Protein AF-E3NBV8-F1 (afdb_monomer_lite)

pLDDT: mean 74.45, std 20.07, range [31.77, 94.5]

Radius of gyration: 24.65 Å; chains: 1; bounding box: 90×62×49 Å

Sequence (179 aa):
MQIEDWHRSDHYDIDGCCTCTRPLRNFIEAHEHLEKINKTYTLQQTADKFYGRFADILRSRKSSIFIQNLEMNVLRSSYVLNVAQHIDVKQLRRIVIRKTPEYYDRENGKQLVMNEIVELDVFKYIQELCIKDFKITVPLETFLHIQGLTISISTITIGDVLLIKKVSECTCATILSFL

InterPro domains:
  IPR002900 Domain of unknown function DUF38/FTH, Caenorhabditis species [PF01827] (49-167)

Foldseek 3Di:
DDDDDDDDDPPPPPDDDDDPPPDCVVVVVVVVVVLVVCVVVVPVVVQVVVLVVVLVVLVPDPAAAQDQEAADADQDLVSVVSNLVRHPLQNHAEYHYEYPDDPCCVVPVDQAANQCVLVRPNLVRYQAYAYYSHEYAPDPVSNLVRNHYHHHYPDDDPVNVVVNVVSVVVVVVVVVVVD

Structure (mmCIF, N/CA/C/O backbone):
data_AF-E3NBV8-F1
#
_entry.id   AF-E3NBV8-F1
#
loop_
_atom_site.group_PDB
_atom_site.id
_atom_site.type_symbol
_atom_site.label_atom_id
_atom_site.label_alt_id
_atom_site.label_comp_id
_atom_site.label_asym_id
_atom_site.label_entity_id
_atom_site.label_seq_id
_atom_site.pdbx_PDB_ins_code
_atom_site.Cartn_x
_atom_site.Cartn_y
_atom_site.Cartn_z
_atom_site.occupancy
_atom_site.B_iso_or_equiv
_atom_site.auth_seq_id
_atom_site.auth_comp_id
_atom_site.auth_asym_id
_atom_site.auth_atom_id
_atom_site.pdbx_PDB_model_num
ATOM 1 N N . MET A 1 1 ? 56.612 34.144 2.592 1.00 32.62 1 MET A N 1
ATOM 2 C CA . MET A 1 1 ? 56.171 35.371 3.293 1.00 32.62 1 MET A CA 1
ATOM 3 C C . MET A 1 1 ? 54.797 35.750 2.743 1.00 32.62 1 MET A C 1
ATOM 5 O O . MET A 1 1 ? 54.505 35.337 1.632 1.00 32.62 1 MET A O 1
ATOM 9 N N . GLN A 1 2 ? 53.968 36.395 3.563 1.00 32.31 2 GLN A N 1
ATOM 10 C CA . GLN A 1 2 ? 52.524 36.707 3.421 1.00 32.31 2 GLN A CA 1
ATOM 11 C C . GLN A 1 2 ? 52.085 37.284 2.037 1.00 32.31 2 GLN A C 1
ATOM 13 O O . GLN A 1 2 ? 52.915 37.919 1.398 1.00 32.31 2 GLN A O 1
ATOM 18 N N . ILE A 1 3 ? 50.938 36.881 1.434 1.00 33.88 3 ILE A N 1
ATOM 19 C CA . ILE A 1 3 ? 49.525 37.390 1.570 1.00 33.88 3 ILE A CA 1
ATOM 20 C C . ILE A 1 3 ? 49.386 38.828 0.990 1.00 33.88 3 ILE A C 1
ATOM 22 O O . ILE A 1 3 ? 50.266 39.634 1.264 1.00 33.88 3 ILE A O 1
ATOM 26 N N . GLU A 1 4 ? 48.385 39.236 0.184 1.00 37.47 4 GLU A N 1
ATOM 27 C CA . GLU A 1 4 ? 47.009 38.746 -0.132 1.00 37.47 4 GLU A CA 1
ATOM 28 C C . GLU A 1 4 ? 46.775 38.312 -1.610 1.00 37.47 4 GLU A C 1
ATOM 30 O O . GLU A 1 4 ? 47.677 38.463 -2.427 1.00 37.47 4 GLU A O 1
ATOM 35 N N . ASP A 1 5 ? 45.582 37.758 -1.938 1.00 31.77 5 ASP A N 1
ATOM 36 C CA . ASP A 1 5 ? 44.662 38.298 -2.984 1.00 31.77 5 ASP A CA 1
ATOM 37 C C . ASP A 1 5 ? 43.265 37.610 -2.948 1.00 31.77 5 ASP A C 1
ATOM 39 O O . ASP A 1 5 ? 42.880 36.798 -3.795 1.00 31.77 5 ASP A O 1
ATOM 43 N N . TRP A 1 6 ? 42.477 37.920 -1.912 1.00 43.62 6 TRP A N 1
ATOM 44 C CA . TRP A 1 6 ? 41.027 37.694 -1.930 1.00 43.62 6 TRP A CA 1
ATOM 45 C C . TRP A 1 6 ? 40.365 38.940 -2.508 1.00 43.62 6 TRP A C 1
ATOM 47 O O . TRP A 1 6 ? 40.367 39.952 -1.830 1.00 43.62 6 TRP A O 1
ATOM 57 N N . HIS A 1 7 ? 39.773 38.859 -3.704 1.00 41.47 7 HIS A N 1
ATOM 58 C CA . HIS A 1 7 ? 38.545 39.571 -4.103 1.00 41.47 7 HIS A CA 1
ATOM 59 C C . HIS A 1 7 ? 38.244 39.313 -5.590 1.00 41.47 7 HIS A C 1
ATOM 61 O O . HIS A 1 7 ? 38.795 39.953 -6.484 1.00 41.47 7 HIS A O 1
ATOM 67 N N . ARG A 1 8 ? 37.271 38.442 -5.875 1.00 36.44 8 ARG A N 1
ATOM 68 C CA . ARG A 1 8 ? 36.463 38.580 -7.092 1.00 36.44 8 ARG A CA 1
ATOM 69 C C . ARG A 1 8 ? 34.998 38.554 -6.684 1.00 36.44 8 ARG A C 1
ATOM 71 O O . ARG A 1 8 ? 34.502 37.554 -6.187 1.00 36.44 8 ARG A O 1
ATOM 78 N N . SER A 1 9 ? 34.382 39.724 -6.797 1.00 34.16 9 SER A N 1
ATOM 79 C CA . SER A 1 9 ? 33.010 40.001 -6.385 1.00 34.16 9 SER A CA 1
ATOM 80 C C . SER A 1 9 ? 32.024 39.313 -7.329 1.00 34.16 9 SER A C 1
ATOM 82 O O . SER A 1 9 ? 32.040 39.596 -8.528 1.00 34.16 9 SER A O 1
ATOM 84 N N . ASP A 1 10 ? 31.149 38.463 -6.792 1.00 39.12 10 ASP A N 1
ATOM 85 C CA . ASP A 1 10 ? 29.970 37.977 -7.511 1.00 39.12 10 ASP A CA 1
ATOM 86 C C . ASP A 1 10 ? 28.928 39.106 -7.578 1.00 39.12 10 ASP A C 1
ATOM 88 O O . ASP A 1 10 ? 28.019 39.209 -6.752 1.00 39.12 10 ASP A O 1
ATOM 92 N N . HIS A 1 11 ? 29.076 40.000 -8.558 1.00 35.19 11 HIS A N 1
ATOM 93 C CA . HIS A 1 11 ? 28.017 40.943 -8.912 1.00 35.19 11 HIS A CA 1
ATOM 94 C C . HIS A 1 11 ? 26.908 40.213 -9.674 1.00 35.19 11 HIS A C 1
ATOM 96 O O . HIS A 1 11 ? 27.018 39.925 -10.866 1.00 35.19 11 HIS A O 1
ATOM 102 N N . TYR A 1 12 ? 25.822 39.928 -8.958 1.00 43.66 12 TYR A N 1
ATOM 103 C CA . TYR A 1 12 ? 24.552 39.517 -9.541 1.00 43.66 12 TYR A CA 1
ATOM 104 C C . TYR A 1 12 ? 23.889 40.731 -10.194 1.00 43.66 12 TYR A C 1
ATOM 106 O O . TYR A 1 12 ? 23.141 41.461 -9.546 1.00 43.66 12 TYR A O 1
ATOM 114 N N . ASP A 1 13 ? 24.174 40.937 -11.477 1.00 37.22 13 ASP A N 1
ATOM 115 C CA . ASP A 1 13 ? 23.504 41.950 -12.290 1.00 37.22 13 ASP A CA 1
ATOM 116 C C . ASP A 1 13 ? 22.056 41.500 -12.566 1.00 37.22 13 ASP A C 1
ATOM 118 O O . ASP A 1 13 ? 21.781 40.689 -13.457 1.00 37.22 13 ASP A O 1
ATOM 122 N N . ILE A 1 14 ? 21.124 41.977 -11.736 1.00 49.00 14 ILE A N 1
ATOM 123 C CA . ILE A 1 14 ? 19.677 41.819 -11.925 1.00 49.00 14 ILE A CA 1
ATOM 124 C C . ILE A 1 14 ? 19.136 43.113 -12.538 1.00 49.00 14 ILE A C 1
ATOM 126 O O . ILE A 1 14 ? 18.405 43.843 -11.885 1.00 49.00 14 ILE A O 1
ATOM 130 N N . ASP A 1 15 ? 19.508 43.388 -13.789 1.00 48.44 15 ASP A N 1
ATOM 131 C CA . ASP A 1 15 ? 18.710 44.201 -14.716 1.00 48.44 15 ASP A CA 1
ATOM 132 C C . ASP A 1 15 ? 19.227 44.021 -16.155 1.00 48.44 15 ASP A C 1
ATOM 134 O O . ASP A 1 15 ? 20.304 44.476 -16.531 1.00 48.44 15 ASP A O 1
ATOM 138 N N . GLY A 1 16 ? 18.466 43.300 -16.984 1.00 37.22 16 GLY A N 1
ATOM 139 C CA . GLY A 1 16 ? 18.913 42.905 -18.324 1.00 37.22 16 GLY A CA 1
ATOM 140 C C . GLY A 1 16 ? 17.821 42.214 -19.139 1.00 37.22 16 GLY A C 1
ATOM 141 O O . GLY A 1 16 ? 17.569 41.026 -18.971 1.00 37.22 16 GLY A O 1
ATOM 142 N N . CYS A 1 17 ? 17.189 42.999 -20.011 1.00 36.28 17 CYS A N 1
ATOM 143 C CA . CYS A 1 17 ? 16.040 42.721 -20.883 1.00 36.28 17 CYS A CA 1
ATOM 144 C C . CYS A 1 17 ? 15.852 41.286 -21.451 1.00 36.28 17 CYS A C 1
ATOM 146 O O . CYS A 1 17 ? 16.787 40.530 -21.710 1.00 36.28 17 CYS A O 1
ATOM 148 N N . CYS A 1 18 ? 14.585 40.958 -21.724 1.00 53.06 18 CYS A N 1
ATOM 149 C CA . CYS A 1 18 ? 14.076 39.699 -22.271 1.00 53.06 18 CYS A CA 1
ATOM 150 C C . CYS A 1 18 ? 14.738 39.213 -23.583 1.00 53.06 18 CYS A C 1
ATOM 152 O O . CYS A 1 18 ? 15.308 39.985 -24.346 1.00 53.06 18 CYS A O 1
ATOM 154 N N . THR A 1 19 ? 14.496 37.932 -23.911 1.00 47.28 19 THR A N 1
ATOM 155 C CA . THR A 1 19 ? 14.832 37.215 -25.172 1.00 47.28 19 THR A CA 1
ATOM 156 C C . THR A 1 19 ? 16.205 36.537 -25.298 1.00 47.28 19 THR A C 1
ATOM 158 O O . THR A 1 19 ? 16.637 36.197 -26.395 1.00 47.28 19 THR A O 1
ATOM 161 N N . CYS A 1 20 ? 16.831 36.150 -24.183 1.00 41.31 20 CYS A N 1
ATOM 162 C CA . CYS A 1 20 ? 17.786 35.036 -24.214 1.00 41.31 20 CYS A CA 1
ATOM 163 C C . CYS A 1 20 ? 17.066 33.688 -24.044 1.00 41.31 20 CYS A C 1
ATOM 165 O O . CYS A 1 20 ? 16.789 33.271 -22.918 1.00 41.31 20 CYS A O 1
ATOM 167 N N . THR A 1 21 ? 16.859 32.944 -25.137 1.00 50.28 21 THR A N 1
ATOM 168 C CA . THR A 1 21 ? 16.726 31.477 -25.072 1.00 50.28 21 THR A CA 1
ATOM 169 C C . THR A 1 21 ? 18.070 30.880 -24.655 1.00 50.28 21 THR A C 1
ATOM 171 O O . THR A 1 21 ? 18.814 30.341 -25.476 1.00 50.28 21 THR A O 1
ATOM 174 N N . ARG A 1 22 ? 18.406 30.995 -23.362 1.00 48.41 22 ARG A N 1
ATOM 175 C CA . ARG A 1 22 ? 19.471 30.185 -22.766 1.00 48.41 22 ARG A CA 1
ATOM 176 C C . ARG A 1 22 ? 19.105 28.716 -23.021 1.00 48.41 22 ARG A C 1
ATOM 178 O O . ARG A 1 22 ? 17.957 28.348 -22.756 1.00 48.41 22 ARG A O 1
ATOM 185 N N . PRO A 1 23 ? 20.019 27.879 -23.545 1.00 44.44 23 PRO A N 1
ATOM 186 C CA . PRO A 1 23 ? 19.740 26.458 -23.701 1.00 44.44 23 PRO A CA 1
ATOM 187 C C . PRO A 1 23 ? 19.333 25.852 -22.354 1.00 44.44 23 PRO A C 1
ATOM 189 O O . PRO A 1 23 ? 19.752 26.339 -21.304 1.00 44.44 23 PRO A O 1
ATOM 192 N N . LEU A 1 24 ? 18.603 24.736 -22.377 1.00 49.94 24 LEU A N 1
ATOM 193 C CA . LEU A 1 24 ? 18.153 23.975 -21.195 1.00 49.94 24 LEU A CA 1
ATOM 194 C C . LEU A 1 24 ? 19.299 23.380 -20.330 1.00 49.94 24 LEU A C 1
ATOM 196 O O . LEU A 1 24 ? 19.066 22.515 -19.490 1.00 49.94 24 LEU A O 1
ATOM 200 N N . ARG A 1 25 ? 20.537 23.859 -20.503 1.00 44.09 25 ARG A N 1
ATOM 201 C CA . ARG A 1 25 ? 21.765 23.427 -19.825 1.00 44.09 25 ARG A CA 1
ATOM 202 C C . ARG A 1 25 ? 21.683 23.577 -18.308 1.00 44.09 25 ARG A C 1
ATOM 204 O O . ARG A 1 25 ? 21.994 22.635 -17.594 1.00 44.09 25 ARG A O 1
ATOM 211 N N . ASN A 1 26 ? 21.163 24.705 -17.824 1.00 48.66 26 ASN A N 1
ATOM 212 C CA . ASN A 1 26 ? 21.072 24.990 -16.389 1.00 48.66 26 ASN A CA 1
ATOM 213 C C . ASN A 1 26 ? 20.153 24.002 -15.640 1.00 48.66 26 ASN A C 1
ATOM 215 O O . ASN A 1 26 ? 20.365 23.754 -14.457 1.00 48.66 26 ASN A O 1
ATOM 219 N N . PHE A 1 27 ? 19.147 23.421 -16.309 1.00 52.28 27 PHE A N 1
ATOM 220 C CA . PHE A 1 27 ? 18.311 22.367 -15.718 1.00 52.28 27 PHE A CA 1
ATOM 221 C C . PHE A 1 27 ? 19.045 21.026 -15.637 1.00 52.28 27 PHE A C 1
ATOM 223 O O . PHE A 1 27 ? 18.871 20.308 -14.657 1.00 52.28 27 PHE A O 1
ATOM 230 N N . ILE A 1 28 ? 19.873 20.706 -16.637 1.00 55.81 28 ILE A N 1
ATOM 231 C CA . ILE A 1 28 ? 20.706 19.496 -16.651 1.00 55.81 28 ILE A CA 1
ATOM 232 C C . ILE A 1 28 ? 21.750 19.588 -15.529 1.00 55.81 28 ILE A C 1
ATOM 234 O O . ILE A 1 28 ? 21.814 18.703 -14.684 1.00 55.81 28 ILE A O 1
ATOM 238 N N . GLU A 1 29 ? 22.464 20.711 -15.434 1.00 59.78 29 GLU A N 1
ATOM 239 C CA . GLU A 1 29 ? 23.464 20.962 -14.386 1.00 59.78 29 GLU A CA 1
ATOM 240 C C . GLU A 1 29 ? 22.846 20.947 -12.972 1.00 59.78 29 GLU A C 1
ATOM 242 O O . GLU A 1 29 ? 23.417 20.363 -12.050 1.00 59.78 29 GLU A O 1
ATOM 247 N N . ALA A 1 30 ? 21.648 21.518 -12.783 1.00 65.19 30 ALA A N 1
ATOM 248 C CA . ALA A 1 30 ? 20.933 21.447 -11.506 1.00 65.19 30 ALA A CA 1
ATOM 249 C C . ALA A 1 30 ? 20.451 20.022 -11.167 1.00 65.19 30 ALA A C 1
ATOM 251 O O . ALA A 1 30 ? 20.486 19.627 -9.999 1.00 65.19 30 ALA A O 1
ATOM 252 N N . HIS A 1 31 ? 20.026 19.243 -12.168 1.00 62.78 31 HIS A N 1
ATOM 253 C CA . HIS A 1 31 ? 19.642 17.842 -11.991 1.00 62.78 31 HIS A CA 1
ATOM 254 C C . HIS A 1 31 ? 20.845 16.996 -11.563 1.00 62.78 31 HIS A C 1
ATOM 256 O O . HIS A 1 31 ? 20.784 16.370 -10.509 1.00 62.78 31 HIS A O 1
ATOM 262 N N . GLU A 1 32 ? 21.957 17.068 -12.300 1.00 67.62 32 GLU A N 1
ATOM 263 C CA . GLU A 1 32 ? 23.215 16.372 -11.995 1.00 67.62 32 GLU A CA 1
ATOM 264 C C . GLU A 1 32 ? 23.792 16.781 -10.626 1.00 67.62 32 GLU A C 1
ATOM 266 O O . GLU A 1 32 ? 24.359 15.961 -9.899 1.00 67.62 32 GLU A O 1
ATOM 271 N N . HIS A 1 33 ? 23.627 18.046 -10.219 1.00 65.81 33 HIS A N 1
ATOM 272 C CA . HIS A 1 33 ? 24.075 18.506 -8.905 1.00 65.81 33 HIS A CA 1
ATOM 273 C C . HIS A 1 33 ? 23.215 17.937 -7.765 1.00 65.81 33 HIS A C 1
ATOM 275 O O . HIS A 1 33 ? 23.758 17.428 -6.783 1.00 65.81 33 HIS A O 1
ATOM 281 N N . LEU A 1 34 ? 21.883 17.954 -7.899 1.00 64.81 34 LEU A N 1
ATOM 282 C CA . LEU A 1 34 ? 20.968 17.324 -6.937 1.00 64.81 34 LEU A CA 1
ATOM 283 C C . LEU A 1 34 ? 21.123 15.794 -6.90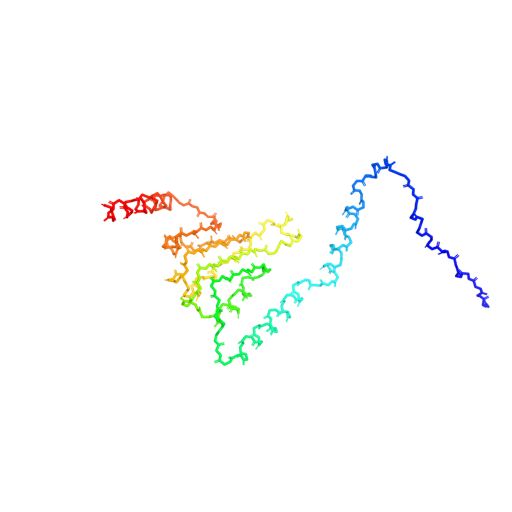6 1.00 64.81 34 LEU A C 1
ATOM 285 O O . LEU A 1 34 ? 21.042 15.187 -5.841 1.00 64.81 34 LEU A O 1
ATOM 289 N N . GLU A 1 35 ? 21.411 15.171 -8.047 1.00 63.97 35 GLU A N 1
ATOM 290 C CA . GLU A 1 35 ? 21.756 13.754 -8.182 1.00 63.97 35 GLU A CA 1
ATOM 291 C C . GLU A 1 35 ? 23.046 13.424 -7.413 1.00 63.97 35 GLU A C 1
ATOM 293 O O . GLU A 1 35 ? 23.072 12.499 -6.597 1.00 63.97 35 GLU A O 1
ATOM 298 N N . LYS A 1 36 ? 24.098 14.238 -7.573 1.00 64.06 36 LYS A N 1
ATOM 299 C CA . LYS A 1 36 ? 25.350 14.107 -6.816 1.00 64.06 36 LYS A CA 1
ATOM 300 C C . LYS A 1 36 ? 25.154 14.362 -5.317 1.00 64.06 36 LYS A C 1
ATOM 302 O O . LYS A 1 36 ? 25.785 13.683 -4.505 1.00 64.06 36 LYS A O 1
ATOM 307 N N . ILE A 1 37 ? 24.260 15.273 -4.929 1.00 63.19 37 ILE A N 1
ATOM 308 C CA . ILE A 1 37 ? 23.867 15.487 -3.527 1.00 63.19 37 ILE A CA 1
ATOM 309 C C . ILE A 1 37 ? 23.123 14.262 -2.979 1.00 63.19 37 ILE A C 1
ATOM 311 O O . ILE A 1 37 ? 23.520 13.775 -1.928 1.00 63.19 37 ILE A O 1
ATOM 315 N N . ASN A 1 38 ? 22.151 13.685 -3.694 1.00 63.66 38 ASN A N 1
ATOM 316 C CA . ASN A 1 38 ? 21.467 12.438 -3.302 1.00 63.66 38 ASN A CA 1
ATOM 317 C C . ASN A 1 38 ? 22.401 11.209 -3.274 1.00 63.66 38 ASN A C 1
ATOM 319 O O . ASN A 1 38 ? 22.138 10.237 -2.566 1.00 63.66 38 ASN A O 1
ATOM 323 N N . LYS A 1 39 ? 23.504 11.245 -4.028 1.00 59.44 39 LYS A N 1
ATOM 324 C CA . LYS A 1 39 ? 24.584 10.249 -3.974 1.00 59.44 39 LYS A CA 1
ATOM 325 C C . LYS A 1 39 ? 25.519 10.452 -2.774 1.00 59.44 39 LYS A C 1
ATOM 327 O O . LYS A 1 39 ? 26.086 9.485 -2.276 1.00 59.44 39 LYS A O 1
ATOM 332 N N . THR A 1 40 ? 25.675 11.694 -2.310 1.00 52.38 40 THR A N 1
ATOM 333 C CA . THR A 1 40 ? 26.536 12.074 -1.171 1.00 52.38 40 THR A CA 1
ATOM 334 C C . THR A 1 40 ? 25.794 11.955 0.167 1.00 52.38 40 THR A C 1
ATOM 336 O O . THR A 1 40 ? 26.358 11.487 1.152 1.00 52.38 40 THR A O 1
ATOM 339 N N . TYR A 1 41 ? 24.511 12.315 0.187 1.00 56.28 41 TYR A N 1
ATOM 340 C CA . TYR A 1 41 ? 23.560 12.075 1.265 1.00 56.28 41 TYR A CA 1
ATOM 341 C C . TYR A 1 41 ? 22.655 10.919 0.861 1.00 56.28 41 TYR A C 1
ATOM 343 O O . TYR A 1 41 ? 21.657 11.100 0.171 1.00 56.28 41 TYR A O 1
ATOM 351 N N . THR A 1 42 ? 23.014 9.729 1.325 1.00 71.75 42 THR A N 1
ATOM 352 C CA . THR A 1 42 ? 22.283 8.465 1.193 1.00 71.75 42 THR A CA 1
ATOM 353 C C . THR A 1 42 ? 20.783 8.623 1.489 1.00 71.75 42 THR A C 1
ATOM 355 O O . THR A 1 42 ? 20.328 8.478 2.629 1.00 71.75 42 THR A O 1
ATOM 358 N N . LEU A 1 43 ? 19.986 8.871 0.440 1.00 77.25 43 LEU A N 1
ATOM 359 C CA . LEU A 1 43 ? 18.530 9.060 0.528 1.00 77.25 43 LEU A CA 1
ATOM 360 C C . LEU A 1 43 ? 17.860 7.906 1.287 1.00 77.25 43 LEU A C 1
ATOM 362 O O . LEU A 1 43 ? 16.986 8.132 2.123 1.00 77.25 43 LEU A O 1
ATOM 366 N N . GLN A 1 44 ? 18.341 6.679 1.065 1.00 80.19 44 GLN A N 1
ATOM 367 C CA . GLN A 1 44 ? 17.884 5.498 1.786 1.00 80.19 44 GLN A CA 1
ATOM 368 C C . GLN A 1 44 ? 18.145 5.582 3.297 1.00 80.19 44 GLN A C 1
ATOM 370 O O . GLN A 1 44 ? 17.208 5.378 4.051 1.00 80.19 44 GLN A O 1
ATOM 375 N N . GLN A 1 45 ? 19.344 5.961 3.760 1.00 84.19 45 GLN A N 1
ATOM 376 C CA . GLN A 1 45 ? 19.626 6.093 5.202 1.00 84.19 45 GLN A CA 1
ATOM 377 C C . GLN A 1 45 ? 18.792 7.211 5.847 1.00 84.19 45 GLN A C 1
ATOM 379 O O . GLN A 1 45 ? 18.382 7.104 7.004 1.00 84.19 45 GLN A O 1
ATOM 384 N N . THR A 1 46 ? 18.509 8.277 5.093 1.00 86.56 46 THR A N 1
ATOM 385 C CA . THR A 1 46 ? 17.604 9.349 5.533 1.00 86.56 46 THR A CA 1
ATOM 386 C C . THR A 1 46 ? 16.171 8.830 5.671 1.00 86.56 46 THR A C 1
ATOM 388 O O . THR A 1 46 ? 15.527 9.098 6.684 1.00 86.56 46 THR A O 1
ATOM 391 N N . ALA A 1 47 ? 15.696 8.028 4.713 1.00 87.12 47 ALA A N 1
ATOM 392 C CA . ALA A 1 47 ? 14.394 7.369 4.772 1.00 87.12 47 ALA A CA 1
ATOM 393 C C . ALA A 1 47 ? 14.315 6.314 5.891 1.00 87.12 47 ALA A C 1
ATOM 395 O O . ALA A 1 47 ? 13.355 6.338 6.652 1.00 87.12 47 ALA A O 1
ATOM 396 N N . ASP A 1 48 ? 15.327 5.457 6.053 1.00 89.44 48 ASP A N 1
ATOM 397 C CA . ASP A 1 48 ? 15.439 4.466 7.133 1.00 89.44 48 ASP A CA 1
ATOM 398 C C . ASP A 1 48 ? 15.330 5.164 8.505 1.00 89.44 48 ASP A C 1
ATOM 400 O O . ASP A 1 48 ? 14.530 4.778 9.360 1.00 89.44 48 ASP A O 1
ATOM 404 N N . LYS A 1 49 ? 16.071 6.265 8.697 1.00 91.81 49 LYS A N 1
ATOM 405 C CA . LYS A 1 49 ? 16.039 7.078 9.924 1.00 91.81 49 LYS A CA 1
ATOM 406 C C . LYS A 1 49 ? 14.705 7.803 10.125 1.00 91.81 49 LYS A C 1
ATOM 408 O O . LYS A 1 49 ? 14.260 7.928 11.267 1.00 91.81 49 LYS A O 1
ATOM 413 N N . PHE A 1 50 ? 14.080 8.291 9.053 1.00 92.25 50 PHE A N 1
ATOM 414 C CA . PHE A 1 50 ? 12.759 8.919 9.104 1.00 92.25 50 PHE A CA 1
ATOM 415 C C . PHE A 1 50 ? 11.683 7.902 9.493 1.00 92.25 50 PHE A C 1
ATOM 417 O O . PHE A 1 50 ? 11.009 8.100 10.498 1.00 92.25 50 PHE A O 1
ATOM 424 N N . TYR A 1 51 ? 11.558 6.799 8.752 1.00 91.50 51 TYR A N 1
ATOM 425 C CA . TYR A 1 51 ? 10.530 5.785 8.981 1.00 91.50 51 TYR A CA 1
ATOM 426 C C . TYR A 1 51 ? 10.732 5.029 10.298 1.00 91.50 51 TYR A C 1
ATOM 428 O O . TYR A 1 51 ? 9.740 4.720 10.953 1.00 91.50 51 TYR A O 1
ATOM 436 N N . GLY A 1 52 ? 11.975 4.819 10.749 1.00 91.69 52 GLY A N 1
ATOM 437 C CA . GLY A 1 52 ? 12.262 4.309 12.093 1.00 91.69 52 GLY A CA 1
ATOM 438 C C . GLY A 1 52 ? 11.728 5.238 13.189 1.00 91.69 52 GLY A C 1
ATOM 439 O O . GLY A 1 52 ? 10.878 4.837 13.982 1.00 91.69 52 GLY A O 1
ATOM 440 N N . ARG A 1 53 ? 12.130 6.518 13.173 1.00 94.50 53 ARG A N 1
ATOM 441 C CA . ARG A 1 53 ? 11.640 7.522 14.139 1.00 94.50 53 ARG A CA 1
ATOM 442 C C . ARG A 1 53 ? 10.132 7.735 14.059 1.00 94.50 53 ARG A C 1
ATOM 444 O O . ARG A 1 53 ? 9.491 7.943 15.084 1.00 94.50 53 ARG A O 1
ATOM 451 N N . PHE A 1 54 ? 9.563 7.701 12.858 1.00 92.62 54 PHE A N 1
ATOM 452 C CA . PHE A 1 54 ? 8.127 7.827 12.661 1.00 92.62 54 PHE A CA 1
ATOM 453 C C . PHE A 1 54 ? 7.398 6.631 13.280 1.00 92.62 54 PHE A C 1
ATOM 455 O O . PHE A 1 54 ? 6.495 6.844 14.081 1.00 92.62 54 PHE A O 1
ATOM 462 N N . ALA A 1 55 ? 7.844 5.396 13.026 1.00 89.94 55 ALA A N 1
ATOM 463 C CA . ALA A 1 55 ? 7.296 4.203 13.669 1.00 89.94 55 ALA A CA 1
ATOM 464 C C . ALA A 1 55 ? 7.423 4.251 15.203 1.00 89.94 55 ALA A C 1
ATOM 466 O O . ALA A 1 55 ? 6.479 3.879 15.893 1.00 89.94 55 ALA A O 1
ATOM 467 N N . ASP A 1 56 ? 8.526 4.767 15.755 1.00 92.38 56 ASP A N 1
ATOM 468 C CA . ASP A 1 56 ? 8.672 4.966 17.205 1.00 92.38 56 ASP A CA 1
ATOM 469 C C . ASP A 1 56 ? 7.661 5.987 17.759 1.00 92.38 56 ASP A C 1
ATOM 471 O O . ASP A 1 56 ? 7.021 5.732 18.782 1.00 92.38 56 ASP A O 1
ATOM 475 N N . ILE A 1 57 ? 7.448 7.109 17.057 1.00 93.44 57 ILE A N 1
ATOM 476 C CA . ILE A 1 57 ? 6.400 8.087 17.391 1.00 93.44 57 ILE A CA 1
ATOM 477 C C . ILE A 1 57 ? 5.023 7.417 17.353 1.00 93.44 57 ILE A C 1
ATOM 479 O O . ILE A 1 57 ? 4.246 7.586 18.292 1.00 93.44 57 ILE A O 1
ATOM 483 N N . LEU A 1 58 ? 4.718 6.630 16.316 1.00 91.69 58 LEU A N 1
ATOM 484 C CA . LEU A 1 58 ? 3.433 5.941 16.197 1.00 91.69 58 LEU A CA 1
ATOM 485 C C . LEU A 1 58 ? 3.228 4.909 17.316 1.00 91.69 58 LEU A C 1
ATOM 487 O O . LEU A 1 58 ? 2.168 4.902 17.938 1.00 91.69 58 LEU A O 1
ATOM 491 N N . ARG A 1 59 ? 4.258 4.117 17.637 1.00 90.44 59 ARG A N 1
ATOM 492 C CA . ARG A 1 59 ? 4.257 3.128 18.728 1.00 90.44 59 ARG A CA 1
ATOM 493 C C . ARG A 1 59 ? 4.113 3.765 20.113 1.00 90.44 59 ARG A C 1
ATOM 495 O O . ARG A 1 59 ? 3.559 3.141 21.009 1.00 90.44 59 ARG A O 1
ATOM 502 N N . SER A 1 60 ? 4.585 5.001 20.297 1.00 92.75 60 SER A N 1
ATOM 503 C CA . SER A 1 60 ? 4.445 5.737 21.565 1.00 92.75 60 SER A CA 1
ATOM 504 C C . SER A 1 60 ? 3.010 6.199 21.867 1.00 92.75 60 SER A C 1
ATOM 506 O O . SER A 1 60 ? 2.706 6.598 22.994 1.00 92.75 60 SER A O 1
ATOM 508 N N . ARG A 1 61 ? 2.107 6.160 20.877 1.00 90.25 61 ARG A N 1
ATOM 509 C CA . ARG A 1 61 ? 0.712 6.581 21.044 1.00 90.25 61 ARG A CA 1
ATOM 510 C C . ARG A 1 61 ? -0.070 5.536 21.838 1.00 90.25 61 ARG A C 1
ATOM 512 O O . ARG A 1 61 ? 0.006 4.345 21.569 1.00 90.25 61 ARG A O 1
ATOM 519 N N . LYS A 1 62 ? -0.925 6.001 22.755 1.00 90.69 62 LYS A N 1
ATOM 520 C CA . LYS A 1 62 ? -1.864 5.142 23.508 1.00 90.69 62 LYS A CA 1
ATOM 521 C C . LYS A 1 62 ? -2.951 4.495 22.636 1.00 90.69 62 LYS A C 1
ATOM 523 O O . LYS A 1 62 ? -3.641 3.598 23.103 1.00 90.69 62 LYS A O 1
ATOM 528 N N . SER A 1 63 ? -3.142 4.982 21.412 1.00 89.25 63 SER A N 1
ATOM 529 C CA . SER A 1 63 ? -4.147 4.508 20.464 1.00 89.25 63 SER A CA 1
ATOM 530 C C . SER A 1 63 ? -3.654 4.645 19.024 1.00 89.25 63 SER A C 1
ATOM 532 O O . SER A 1 63 ? -2.891 5.566 18.700 1.00 89.25 63 SER A O 1
ATOM 534 N N . SER A 1 64 ? -4.125 3.738 18.165 1.00 88.31 64 SER A N 1
ATOM 535 C CA . SER A 1 64 ? -3.879 3.755 16.722 1.00 88.31 64 SER A CA 1
ATOM 536 C C . SER A 1 64 ? -4.348 5.062 16.080 1.00 88.31 64 SER A C 1
ATOM 538 O O . SER A 1 64 ? -5.260 5.732 16.575 1.00 88.31 64 SER A O 1
ATOM 540 N N . ILE A 1 65 ? -3.738 5.442 14.956 1.00 90.31 65 ILE A N 1
ATOM 541 C CA . ILE A 1 65 ? -4.163 6.639 14.228 1.00 90.31 65 ILE A CA 1
ATOM 542 C C . ILE A 1 65 ? -5.483 6.369 13.503 1.00 90.31 65 ILE A C 1
ATOM 544 O O . ILE A 1 65 ? -5.567 5.469 12.670 1.00 90.31 65 ILE A O 1
ATOM 548 N N . PHE A 1 66 ? -6.483 7.206 13.759 1.00 90.94 66 PHE A N 1
ATOM 549 C CA . PHE A 1 66 ? -7.692 7.278 12.949 1.00 90.94 66 PHE A CA 1
ATOM 550 C C . PHE A 1 66 ? -7.393 8.058 11.656 1.00 90.94 66 PHE A C 1
ATOM 552 O O . PHE A 1 66 ? -7.240 9.279 11.697 1.00 90.94 66 PHE A O 1
ATOM 559 N N . ILE A 1 67 ? -7.295 7.364 10.519 1.00 91.19 67 ILE A N 1
ATOM 560 C CA . ILE A 1 67 ? -7.221 7.966 9.176 1.00 91.19 67 ILE A CA 1
ATOM 561 C C . ILE A 1 67 ? -8.064 7.161 8.184 1.00 91.19 67 ILE A C 1
ATOM 563 O O . ILE A 1 67 ? -8.195 5.948 8.314 1.00 91.19 67 ILE A O 1
ATOM 567 N N . GLN A 1 68 ? -8.602 7.841 7.169 1.00 93.75 68 GLN A N 1
ATOM 568 C CA . GLN A 1 68 ? -9.367 7.207 6.086 1.00 93.75 68 GLN A CA 1
ATOM 569 C C . GLN A 1 68 ? -8.544 6.997 4.809 1.00 93.75 68 GLN A C 1
ATOM 571 O O . GLN A 1 68 ? -8.846 6.100 4.026 1.00 93.75 68 GLN A O 1
ATOM 576 N N . ASN A 1 69 ? -7.494 7.792 4.598 1.00 93.94 69 ASN A N 1
ATOM 577 C CA . ASN A 1 69 ? -6.640 7.722 3.416 1.00 93.94 69 ASN A CA 1
ATOM 578 C C . ASN A 1 69 ? -5.180 7.615 3.867 1.00 93.94 69 ASN A C 1
ATOM 580 O O . ASN A 1 69 ? -4.696 8.500 4.573 1.00 93.94 69 ASN A O 1
ATOM 584 N N . LEU A 1 70 ? -4.490 6.549 3.460 1.00 92.19 70 LEU A N 1
ATOM 585 C CA . LEU A 1 70 ? -3.046 6.393 3.622 1.00 92.19 70 LEU A CA 1
ATOM 586 C C . LEU A 1 70 ? -2.381 6.585 2.261 1.00 92.19 70 LEU A C 1
ATOM 588 O O . LEU A 1 70 ? -2.616 5.800 1.346 1.00 92.19 70 LEU A O 1
ATOM 592 N N . GLU A 1 71 ? -1.539 7.606 2.135 1.00 93.88 71 GLU A N 1
ATOM 593 C CA . GLU A 1 71 ? -0.772 7.876 0.921 1.00 93.88 71 GLU A CA 1
ATOM 594 C C . GLU A 1 71 ? 0.721 7.961 1.250 1.00 93.88 71 GLU A C 1
ATOM 596 O O . GLU A 1 71 ? 1.127 8.720 2.129 1.00 93.88 71 GLU A O 1
ATOM 601 N N . MET A 1 72 ? 1.537 7.143 0.580 1.00 92.06 72 MET A N 1
ATOM 602 C CA . MET A 1 72 ? 2.961 6.989 0.880 1.00 92.06 72 MET A CA 1
ATOM 603 C C . MET A 1 72 ? 3.803 6.871 -0.394 1.00 92.06 72 MET A C 1
ATOM 605 O O . MET A 1 72 ? 3.508 6.069 -1.281 1.00 92.06 72 MET A O 1
ATOM 609 N N . ASN A 1 73 ? 4.909 7.616 -0.438 1.00 89.50 73 ASN A N 1
ATOM 610 C CA . ASN A 1 73 ? 5.986 7.415 -1.407 1.00 89.50 73 ASN A CA 1
ATOM 611 C C . ASN A 1 73 ? 7.166 6.764 -0.665 1.00 89.50 73 ASN A C 1
ATOM 613 O O . ASN A 1 73 ? 7.658 7.309 0.331 1.00 89.50 73 ASN A O 1
ATOM 617 N N . VAL A 1 74 ? 7.581 5.571 -1.093 1.00 87.50 74 VAL A N 1
ATOM 618 C CA . VAL A 1 74 ? 8.525 4.717 -0.351 1.00 87.50 74 VAL A CA 1
ATOM 619 C C . VAL A 1 74 ? 9.616 4.144 -1.251 1.00 87.50 74 VAL A C 1
ATOM 621 O O . VAL A 1 74 ? 9.366 3.772 -2.391 1.00 87.50 74 VAL A O 1
ATOM 624 N N . LEU A 1 75 ? 10.834 4.025 -0.717 1.00 84.56 75 LEU A N 1
ATOM 625 C CA . LEU A 1 75 ? 11.934 3.305 -1.381 1.00 84.56 75 LEU A CA 1
ATOM 626 C C . LEU A 1 75 ? 11.816 1.782 -1.179 1.00 84.56 75 LEU A C 1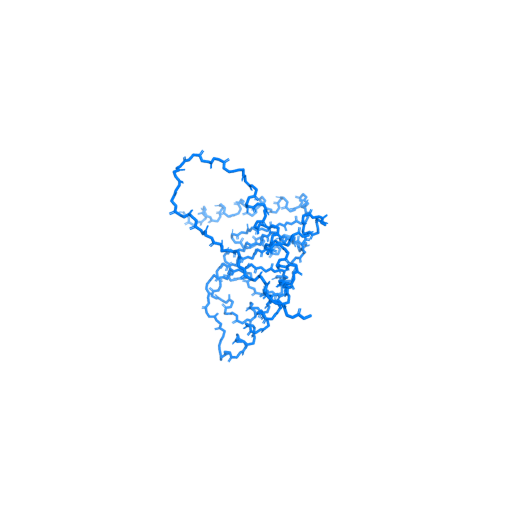
ATOM 628 O O . LEU A 1 75 ? 12.279 1.002 -2.002 1.00 84.56 75 LEU A O 1
ATOM 632 N N . ARG A 1 76 ? 11.204 1.352 -0.065 1.00 83.25 76 ARG A N 1
ATOM 633 C CA . ARG A 1 76 ? 11.106 -0.049 0.374 1.00 83.25 76 ARG A CA 1
ATOM 634 C C . ARG A 1 76 ? 9.694 -0.355 0.880 1.00 83.25 76 ARG A C 1
ATOM 636 O O . ARG A 1 76 ? 9.106 0.471 1.579 1.00 83.25 76 ARG A O 1
ATOM 643 N N . SER A 1 77 ? 9.178 -1.545 0.567 1.00 83.12 77 SER A N 1
ATOM 644 C CA . SER A 1 77 ? 7.850 -2.032 0.983 1.00 83.12 77 SER A CA 1
ATOM 645 C C . SER A 1 77 ? 7.673 -2.042 2.508 1.00 83.12 77 SER A C 1
ATOM 647 O O . SER A 1 77 ? 6.635 -1.619 3.017 1.00 83.12 77 SER A O 1
ATOM 649 N N . SER A 1 78 ? 8.718 -2.431 3.245 1.00 86.44 78 SER A N 1
ATOM 650 C CA . SER A 1 78 ? 8.721 -2.537 4.712 1.00 86.44 78 SER A CA 1
ATOM 651 C C . SER A 1 78 ? 8.354 -1.244 5.452 1.00 86.44 78 SER A C 1
ATOM 653 O O . SER A 1 78 ? 7.782 -1.303 6.541 1.00 86.44 78 SER A O 1
ATOM 655 N N . TYR A 1 79 ? 8.609 -0.066 4.868 1.00 90.12 79 TYR A N 1
ATOM 656 C CA . TYR A 1 79 ? 8.188 1.211 5.455 1.00 90.12 79 TYR A CA 1
ATOM 657 C C . TYR A 1 79 ? 6.661 1.330 5.560 1.00 90.12 79 TYR A C 1
ATOM 659 O O . TYR A 1 79 ? 6.161 1.929 6.510 1.00 90.12 79 TYR A O 1
ATOM 667 N N . VAL A 1 80 ? 5.920 0.749 4.609 1.00 88.50 80 VAL A N 1
ATOM 668 C CA . VAL A 1 80 ? 4.451 0.751 4.618 1.00 88.50 80 VAL A CA 1
ATOM 669 C C . VAL A 1 80 ? 3.932 -0.130 5.748 1.00 88.50 80 VAL A C 1
ATOM 671 O O . VAL A 1 80 ? 3.089 0.323 6.516 1.00 88.50 80 VAL A O 1
ATOM 674 N N . LEU A 1 81 ? 4.479 -1.341 5.909 1.00 86.44 81 LEU A N 1
ATOM 675 C CA . LEU A 1 81 ? 4.095 -2.265 6.986 1.00 86.44 81 LEU A CA 1
ATOM 676 C C . LEU A 1 81 ? 4.315 -1.635 8.368 1.00 86.44 81 LEU A C 1
ATOM 678 O O . LEU A 1 81 ? 3.411 -1.621 9.205 1.00 86.44 81 LEU A O 1
ATOM 682 N N . ASN A 1 82 ? 5.491 -1.023 8.557 1.00 88.06 82 ASN A N 1
ATOM 683 C CA . ASN A 1 82 ? 5.879 -0.347 9.795 1.00 88.06 82 ASN A CA 1
ATOM 684 C C . ASN A 1 82 ? 4.913 0.776 10.207 1.00 88.06 82 ASN A C 1
ATOM 686 O O . ASN A 1 82 ? 4.779 1.050 11.399 1.00 88.06 82 ASN A O 1
ATOM 690 N N . VAL A 1 83 ? 4.255 1.426 9.241 1.00 88.50 83 VAL A N 1
ATOM 691 C CA . VAL A 1 83 ? 3.259 2.485 9.474 1.00 88.50 83 VAL A CA 1
ATOM 692 C C . VAL A 1 83 ? 1.846 1.909 9.606 1.00 88.50 83 VAL A C 1
ATOM 694 O O . VAL A 1 83 ? 1.110 2.293 10.516 1.00 88.50 83 VAL A O 1
ATOM 697 N N . ALA A 1 84 ? 1.473 0.965 8.739 1.00 85.75 84 ALA A N 1
ATOM 698 C CA . ALA A 1 84 ? 0.139 0.374 8.666 1.00 85.75 84 ALA A CA 1
ATOM 699 C C . ALA A 1 84 ? -0.284 -0.334 9.962 1.00 85.75 84 ALA A C 1
ATOM 701 O O . ALA A 1 84 ? -1.421 -0.167 10.398 1.00 85.75 84 ALA A O 1
ATOM 702 N N . GLN A 1 85 ? 0.639 -1.030 10.636 1.00 86.19 85 GLN A N 1
ATOM 703 C CA . GLN A 1 85 ? 0.390 -1.690 11.930 1.00 86.19 85 GLN A CA 1
ATOM 704 C C . GLN A 1 85 ? -0.039 -0.736 13.070 1.00 86.19 85 GLN A C 1
ATOM 706 O O . GLN A 1 85 ? -0.480 -1.190 14.124 1.00 86.19 85 GLN A O 1
ATOM 711 N N . HIS A 1 86 ? 0.111 0.582 12.894 1.00 88.38 86 HIS A N 1
ATOM 712 C CA . HIS A 1 86 ? -0.237 1.600 13.890 1.00 88.38 86 HIS A CA 1
ATOM 713 C C . HIS A 1 86 ? -1.476 2.435 13.509 1.00 88.38 86 HIS A C 1
ATOM 715 O O . HIS A 1 86 ? -1.812 3.402 14.199 1.00 88.38 86 HIS A O 1
ATOM 721 N N . ILE A 1 87 ? -2.170 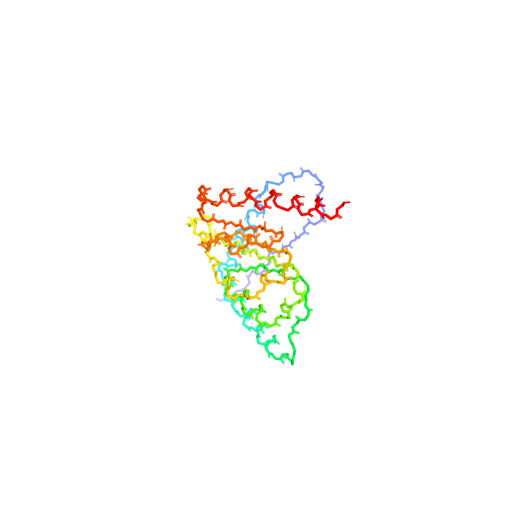2.081 12.426 1.00 88.19 87 ILE A N 1
ATOM 722 C CA . ILE A 1 87 ? -3.389 2.744 11.941 1.00 88.19 87 ILE A CA 1
ATOM 723 C C . ILE A 1 87 ? -4.624 1.928 12.355 1.00 88.19 87 ILE A C 1
ATOM 725 O O . ILE A 1 87 ? -4.571 0.702 12.433 1.00 88.19 87 ILE A O 1
ATOM 729 N N . ASP A 1 88 ? -5.749 2.593 12.638 1.00 88.81 88 ASP A N 1
ATOM 730 C CA . ASP A 1 88 ? -7.035 1.903 12.791 1.00 88.81 88 ASP A CA 1
ATOM 731 C C . ASP A 1 88 ? -7.544 1.443 11.418 1.00 88.81 88 ASP A C 1
ATOM 733 O O . ASP A 1 88 ? -8.223 2.167 10.685 1.00 88.81 88 ASP A O 1
ATOM 737 N N . VAL A 1 89 ? -7.191 0.205 11.075 1.00 84.50 89 VAL A N 1
ATOM 738 C CA . VAL A 1 89 ? -7.497 -0.434 9.790 1.00 84.50 89 VAL A CA 1
ATOM 739 C C . VAL A 1 89 ? -8.990 -0.468 9.457 1.00 84.50 89 VAL A C 1
ATOM 741 O O . VAL A 1 89 ? -9.339 -0.488 8.281 1.00 84.50 89 VAL A O 1
ATOM 744 N N . LYS A 1 90 ? -9.882 -0.417 10.459 1.00 87.56 90 LYS A N 1
ATOM 745 C CA . LYS A 1 90 ? -11.342 -0.459 10.254 1.00 87.56 90 LYS A CA 1
ATOM 746 C C . LYS A 1 90 ? -11.897 0.818 9.623 1.00 87.56 90 LYS A C 1
ATOM 748 O O . LYS A 1 90 ? -13.012 0.815 9.104 1.00 87.56 90 LYS A O 1
ATOM 753 N N . GLN A 1 91 ? -11.140 1.908 9.712 1.00 88.31 91 GLN A N 1
ATOM 754 C CA . GLN A 1 91 ? -11.524 3.245 9.253 1.00 88.31 91 GLN A CA 1
ATOM 755 C C . GLN A 1 91 ? -10.867 3.603 7.919 1.00 88.31 91 GLN A C 1
ATOM 757 O O . GLN A 1 91 ? -11.293 4.542 7.245 1.00 88.31 91 GLN A O 1
ATOM 762 N N . LEU A 1 92 ? -9.852 2.833 7.523 1.00 91.06 92 LEU A N 1
ATOM 763 C CA . LEU A 1 92 ? -9.097 3.020 6.300 1.00 91.06 92 LEU A CA 1
ATOM 764 C C . LEU A 1 92 ? -9.969 2.678 5.082 1.00 91.06 92 LEU A C 1
ATOM 766 O O . LEU A 1 92 ? -10.532 1.592 4.983 1.00 91.06 92 LEU A O 1
ATOM 770 N N . ARG A 1 93 ? -10.090 3.625 4.150 1.00 92.94 93 ARG A N 1
ATOM 771 C CA . ARG A 1 93 ? -10.874 3.513 2.908 1.00 92.94 93 ARG A CA 1
ATOM 772 C C . ARG A 1 93 ? -9.998 3.441 1.668 1.00 92.94 93 ARG A C 1
ATOM 774 O O . ARG A 1 93 ? -10.347 2.727 0.733 1.00 92.94 93 ARG A O 1
ATOM 781 N N . ARG A 1 94 ? -8.866 4.147 1.664 1.00 94.06 94 ARG A N 1
ATOM 782 C CA . ARG A 1 94 ? -7.948 4.229 0.523 1.00 94.06 94 ARG A CA 1
ATOM 783 C C . ARG A 1 94 ? -6.510 3.998 0.961 1.00 94.06 94 ARG A C 1
ATOM 785 O O . ARG A 1 94 ? -6.048 4.623 1.917 1.00 94.06 94 ARG A O 1
ATOM 792 N N . ILE A 1 95 ? -5.795 3.169 0.208 1.00 93.31 95 ILE A N 1
ATOM 793 C CA . ILE A 1 95 ? -4.339 3.028 0.287 1.00 93.31 95 ILE A CA 1
ATOM 794 C C . ILE A 1 95 ? -3.739 3.405 -1.067 1.00 93.31 95 ILE A C 1
ATOM 796 O O . ILE A 1 95 ? -4.097 2.826 -2.093 1.00 93.31 95 ILE A O 1
ATOM 800 N N . VAL A 1 96 ? -2.804 4.353 -1.067 1.00 94.12 96 VAL A N 1
ATOM 801 C CA . VAL A 1 96 ? -2.006 4.732 -2.236 1.00 94.12 96 VAL A CA 1
ATOM 802 C C . VAL A 1 96 ? -0.528 4.613 -1.892 1.00 94.12 96 VAL A C 1
ATOM 804 O O . VAL A 1 96 ? -0.011 5.332 -1.041 1.00 94.12 96 VAL A O 1
ATOM 807 N N . ILE A 1 97 ? 0.167 3.709 -2.569 1.00 93.25 97 ILE A N 1
ATOM 808 C CA . ILE A 1 97 ? 1.596 3.460 -2.395 1.00 93.25 97 ILE A CA 1
ATOM 809 C C . ILE A 1 97 ? 2.265 3.679 -3.745 1.00 93.25 97 ILE A C 1
ATOM 811 O O . ILE A 1 97 ? 1.818 3.148 -4.762 1.00 93.25 97 ILE A O 1
ATOM 815 N N . ARG A 1 98 ? 3.342 4.459 -3.770 1.00 90.19 98 ARG A N 1
ATOM 816 C CA . ARG A 1 98 ? 4.180 4.623 -4.962 1.00 90.19 98 ARG A CA 1
ATOM 817 C C . ARG A 1 98 ? 5.627 4.358 -4.603 1.00 90.19 98 ARG A C 1
ATOM 819 O O . ARG A 1 98 ? 6.081 4.757 -3.525 1.00 90.19 98 ARG A O 1
ATOM 826 N N . LYS A 1 99 ? 6.363 3.720 -5.508 1.00 85.50 99 LYS A N 1
ATOM 827 C CA . LYS A 1 99 ? 7.815 3.662 -5.374 1.00 85.50 99 LYS A CA 1
ATOM 828 C C . LYS A 1 99 ? 8.380 5.067 -5.584 1.00 85.50 99 LYS A C 1
ATOM 830 O O . LYS A 1 99 ? 8.080 5.717 -6.583 1.00 85.50 99 LYS A O 1
ATOM 835 N N . THR A 1 100 ? 9.208 5.540 -4.660 1.00 82.31 100 THR A N 1
ATOM 836 C CA . THR A 1 100 ? 10.040 6.721 -4.911 1.00 82.31 100 THR A CA 1
ATOM 837 C C . THR A 1 100 ? 11.098 6.322 -5.946 1.00 82.31 100 THR A C 1
ATOM 839 O O . THR A 1 100 ? 11.851 5.389 -5.669 1.00 82.31 100 THR A O 1
ATOM 842 N N . PRO A 1 101 ? 11.163 6.963 -7.128 1.00 68.69 101 PRO A N 1
ATOM 843 C CA . PRO A 1 101 ? 12.061 6.533 -8.195 1.00 68.69 101 PRO A CA 1
ATOM 844 C C . PRO A 1 101 ? 13.526 6.730 -7.794 1.00 68.69 101 PRO A C 1
ATOM 846 O O . PRO A 1 101 ? 13.939 7.844 -7.467 1.00 68.69 101 PRO A O 1
ATOM 849 N N . GLU A 1 102 ? 14.321 5.664 -7.864 1.00 66.69 102 GLU A N 1
ATOM 850 C CA . GLU A 1 102 ? 15.774 5.741 -7.714 1.00 66.69 102 GLU A CA 1
ATOM 851 C C . GLU A 1 102 ? 16.434 5.903 -9.090 1.00 66.69 102 GLU A C 1
ATOM 853 O O . GLU A 1 102 ? 15.962 5.371 -10.094 1.00 66.69 102 GLU A O 1
ATOM 858 N N . TYR A 1 103 ? 17.552 6.630 -9.165 1.00 54.44 103 TYR A N 1
ATOM 859 C CA . TYR A 1 103 ? 18.228 6.905 -10.442 1.00 54.44 103 TYR A CA 1
ATOM 860 C C . TYR A 1 103 ? 18.637 5.609 -11.174 1.00 54.44 103 TYR A C 1
ATOM 862 O O . TYR A 1 103 ? 18.388 5.446 -12.370 1.00 54.44 103 TYR A O 1
ATOM 870 N N . TYR A 1 104 ? 19.148 4.633 -10.416 1.00 53.72 104 TYR A N 1
ATOM 871 C CA . TYR A 1 104 ? 19.570 3.315 -10.903 1.00 53.72 104 TYR A CA 1
ATOM 872 C C . TYR A 1 104 ? 18.420 2.355 -11.260 1.00 53.72 104 TYR A C 1
ATOM 874 O O . TYR A 1 104 ? 18.685 1.284 -11.814 1.00 53.72 104 TYR A O 1
ATOM 882 N N . ASP A 1 105 ? 17.154 2.717 -11.014 1.00 54.84 105 ASP A N 1
ATOM 883 C CA . ASP A 1 105 ? 16.008 1.926 -11.491 1.00 54.84 105 ASP A CA 1
ATOM 884 C C . ASP A 1 105 ? 15.967 1.863 -13.020 1.00 54.84 105 ASP A C 1
ATOM 886 O O . ASP A 1 105 ? 15.560 0.851 -13.595 1.00 54.84 105 ASP A O 1
ATOM 890 N N . ARG A 1 106 ? 16.431 2.937 -13.674 1.00 50.09 106 ARG A N 1
ATOM 891 C CA . ARG A 1 106 ? 16.476 3.062 -15.135 1.00 50.09 106 ARG A CA 1
ATOM 892 C C . ARG A 1 106 ? 17.574 2.206 -15.765 1.00 50.09 106 ARG A C 1
ATOM 894 O O . ARG A 1 106 ? 17.367 1.686 -16.853 1.00 50.09 106 ARG A O 1
ATOM 901 N N . GLU A 1 107 ? 18.710 2.040 -15.086 1.00 46.19 107 GLU A N 1
ATOM 902 C CA . GLU A 1 107 ? 19.833 1.230 -15.584 1.00 46.19 107 GLU A CA 1
ATOM 903 C C . GLU A 1 107 ? 19.639 -0.269 -15.326 1.00 46.19 107 GLU A C 1
ATOM 905 O O . GLU A 1 107 ? 19.994 -1.091 -16.166 1.00 46.19 107 GLU A O 1
ATOM 910 N N . ASN A 1 108 ? 19.058 -0.647 -14.181 1.00 52.16 108 ASN A N 1
ATOM 911 C CA . ASN A 1 108 ? 18.950 -2.057 -13.798 1.00 52.16 108 ASN A CA 1
ATOM 912 C C . ASN A 1 108 ? 17.640 -2.738 -14.223 1.00 52.16 108 ASN A C 1
ATOM 914 O O . ASN A 1 108 ? 17.572 -3.966 -14.180 1.00 52.16 108 ASN A O 1
ATOM 918 N N . GLY A 1 109 ? 16.572 -1.990 -14.535 1.00 55.69 109 GLY A N 1
ATOM 919 C CA . GLY A 1 109 ? 15.252 -2.543 -14.891 1.00 55.69 109 GLY A CA 1
ATOM 920 C C . GLY A 1 109 ? 14.577 -3.394 -13.796 1.00 55.69 109 GLY A C 1
ATOM 921 O O . GLY A 1 109 ? 13.506 -3.968 -14.009 1.00 55.69 109 GLY A O 1
ATOM 922 N N . LYS A 1 110 ? 15.190 -3.492 -12.609 1.00 62.53 110 LYS A N 1
ATOM 923 C CA . LYS A 1 110 ? 14.735 -4.296 -11.470 1.00 62.53 110 LYS A CA 1
ATOM 924 C C . LYS A 1 110 ? 13.628 -3.568 -10.717 1.00 62.53 110 LYS A C 1
ATOM 926 O O . LYS A 1 110 ? 13.844 -2.961 -9.671 1.00 62.53 110 LYS A O 1
ATOM 931 N N . GLN A 1 111 ? 12.418 -3.656 -11.256 1.00 66.81 111 GLN A N 1
ATOM 932 C CA . GLN A 1 111 ? 11.218 -3.236 -10.544 1.00 66.81 111 GLN A CA 1
ATOM 933 C C . GLN A 1 111 ? 11.084 -4.048 -9.244 1.00 66.81 111 GLN A C 1
ATOM 935 O O . GLN A 1 111 ? 11.169 -5.278 -9.267 1.00 66.81 111 GLN A O 1
ATOM 940 N N . LEU A 1 112 ? 10.914 -3.358 -8.113 1.00 78.56 112 LEU A N 1
ATOM 941 C CA . LEU A 1 112 ? 10.832 -3.998 -6.798 1.00 78.56 112 LEU A CA 1
ATOM 942 C C . LEU A 1 112 ? 9.521 -4.774 -6.668 1.00 78.56 112 LEU A C 1
ATOM 944 O O . LEU A 1 112 ? 8.480 -4.313 -7.135 1.00 78.56 112 LEU A O 1
ATOM 948 N N . VAL A 1 113 ? 9.573 -5.928 -6.009 1.00 85.88 113 VAL A N 1
ATOM 949 C CA . VAL A 1 113 ? 8.383 -6.712 -5.660 1.00 85.88 113 VAL A CA 1
ATOM 950 C C . VAL A 1 113 ? 7.844 -6.225 -4.313 1.00 85.88 113 VAL A C 1
ATOM 952 O O . VAL A 1 113 ? 8.635 -5.938 -3.419 1.00 85.88 113 VAL A O 1
ATOM 955 N N . MET A 1 114 ? 6.521 -6.120 -4.174 1.00 87.50 114 MET A N 1
ATOM 956 C CA . MET A 1 114 ? 5.843 -5.729 -2.930 1.00 87.50 114 MET A CA 1
ATOM 957 C C . MET A 1 114 ? 4.740 -6.734 -2.579 1.00 87.50 114 MET A C 1
ATOM 959 O O . MET A 1 114 ? 3.549 -6.435 -2.634 1.00 87.50 114 MET A O 1
ATOM 963 N N . ASN A 1 115 ? 5.132 -7.963 -2.253 1.00 87.12 115 ASN A N 1
ATOM 964 C CA . ASN A 1 115 ? 4.171 -9.005 -1.885 1.00 87.12 115 ASN A CA 1
ATOM 965 C C . ASN A 1 115 ? 3.721 -8.895 -0.422 1.00 87.12 115 ASN A C 1
ATOM 967 O O . ASN A 1 115 ? 2.630 -9.351 -0.098 1.00 87.12 115 ASN A O 1
ATOM 971 N N . GLU A 1 116 ? 4.508 -8.252 0.444 1.00 86.88 116 GLU A N 1
ATOM 972 C CA . GLU A 1 116 ? 4.249 -8.161 1.888 1.00 86.88 116 GLU A CA 1
ATOM 973 C C . GLU A 1 116 ? 2.982 -7.351 2.209 1.00 86.88 116 GLU A C 1
ATOM 975 O O . GLU A 1 116 ? 2.453 -7.419 3.313 1.00 86.88 116 GLU A O 1
ATOM 980 N N . ILE A 1 117 ? 2.439 -6.610 1.233 1.00 85.44 117 ILE A N 1
ATOM 981 C CA . ILE A 1 117 ? 1.170 -5.885 1.372 1.00 85.44 117 ILE A CA 1
ATOM 982 C C . ILE A 1 117 ? 0.018 -6.794 1.838 1.00 85.44 117 ILE A C 1
ATOM 984 O O . ILE A 1 117 ? -0.890 -6.309 2.505 1.00 85.44 117 ILE A O 1
ATOM 988 N N . VAL A 1 118 ? 0.059 -8.100 1.539 1.00 86.88 118 VAL A N 1
ATOM 989 C CA . VAL A 1 118 ? -0.979 -9.064 1.954 1.00 86.88 118 VAL A CA 1
ATOM 990 C C . VAL A 1 118 ? -0.948 -9.423 3.437 1.00 86.88 118 VAL A C 1
ATOM 992 O O . VAL A 1 118 ? -1.916 -9.979 3.946 1.00 86.88 118 VAL A O 1
ATOM 995 N N . GLU A 1 119 ? 0.140 -9.103 4.138 1.00 85.19 119 GLU A N 1
ATOM 996 C CA . GLU A 1 119 ? 0.248 -9.258 5.595 1.00 85.19 119 GLU A CA 1
ATOM 997 C C . GLU A 1 119 ? -0.609 -8.214 6.327 1.00 85.19 119 GLU A C 1
ATOM 999 O O . GLU A 1 119 ? -0.980 -8.389 7.489 1.00 85.19 119 GLU A O 1
ATOM 1004 N N . LEU A 1 120 ? -0.973 -7.133 5.632 1.00 77.75 120 LEU A N 1
ATOM 1005 C CA . LEU A 1 120 ? -1.947 -6.168 6.104 1.00 77.75 120 LEU A CA 1
ATOM 1006 C C . LEU A 1 120 ? -3.354 -6.753 5.905 1.00 77.75 120 LEU A C 1
ATOM 1008 O O . LEU A 1 120 ? -3.891 -6.717 4.799 1.00 77.75 120 LEU A O 1
ATOM 1012 N N . ASP A 1 121 ? -3.993 -7.227 6.983 1.00 78.06 121 ASP A N 1
ATOM 1013 C CA . ASP A 1 121 ? -5.409 -7.660 6.993 1.00 78.06 121 ASP A CA 1
ATOM 1014 C C . ASP A 1 121 ? -6.385 -6.461 6.893 1.00 78.06 121 ASP A C 1
ATOM 1016 O O . ASP A 1 121 ? -7.280 -6.249 7.714 1.00 78.06 121 ASP A O 1
ATOM 1020 N N . VAL A 1 122 ? -6.152 -5.615 5.887 1.00 79.88 122 VAL A N 1
ATOM 1021 C CA . VAL A 1 122 ? -6.822 -4.334 5.622 1.00 79.88 122 VAL A CA 1
ATOM 1022 C C . VAL A 1 122 ? -7.774 -4.418 4.434 1.00 79.88 122 VAL A C 1
ATOM 1024 O O . VAL A 1 122 ? -8.688 -3.602 4.325 1.00 79.88 122 VAL A O 1
ATOM 1027 N N . PHE A 1 123 ? -7.598 -5.411 3.554 1.00 82.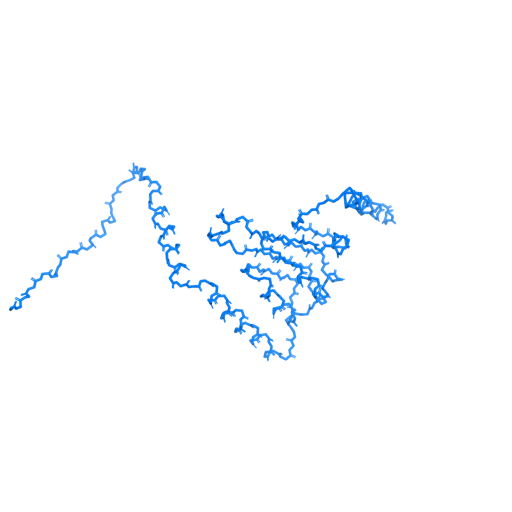62 123 PHE A N 1
ATOM 1028 C CA . PHE A 1 123 ? -8.358 -5.530 2.303 1.00 82.62 123 PHE A CA 1
ATOM 1029 C C . PHE A 1 123 ? -9.873 -5.693 2.528 1.00 82.62 123 PHE A C 1
ATOM 1031 O O . PHE A 1 123 ? -10.670 -5.242 1.714 1.00 82.62 123 PHE A O 1
ATOM 1038 N N . LYS A 1 124 ? -10.274 -6.209 3.699 1.00 83.62 124 LYS A N 1
ATOM 1039 C CA . LYS A 1 124 ? -11.674 -6.303 4.156 1.00 83.62 124 LYS A CA 1
ATOM 1040 C C . LYS A 1 124 ? -12.356 -4.947 4.416 1.00 83.62 124 LYS A C 1
ATOM 1042 O O . LYS A 1 124 ? -13.578 -4.912 4.533 1.00 83.62 124 LYS A O 1
ATOM 1047 N N . TYR A 1 125 ? -11.596 -3.859 4.579 1.00 86.88 125 TYR A N 1
ATOM 1048 C CA . TYR A 1 125 ? -12.109 -2.546 5.007 1.00 86.88 125 TYR A CA 1
ATOM 1049 C C . TYR A 1 125 ? -11.945 -1.444 3.952 1.00 86.88 125 TYR A C 1
ATOM 1051 O O . TYR A 1 125 ? -12.768 -0.517 3.897 1.00 86.88 125 TYR A O 1
ATOM 1059 N N . ILE A 1 126 ? -10.897 -1.543 3.127 1.00 91.00 126 ILE A N 1
ATOM 1060 C CA . ILE A 1 126 ? -10.595 -0.559 2.087 1.00 91.00 126 ILE A CA 1
ATOM 1061 C C . ILE A 1 126 ? -11.527 -0.711 0.883 1.00 91.00 126 ILE A C 1
ATOM 1063 O O . ILE A 1 126 ? -11.894 -1.807 0.471 1.00 91.00 126 ILE A O 1
ATOM 1067 N N . GLN A 1 127 ? -11.877 0.424 0.294 1.00 92.00 127 GLN A N 1
ATOM 1068 C CA . GLN A 1 127 ? -12.599 0.517 -0.972 1.00 92.00 127 GLN A CA 1
ATOM 1069 C C . GLN A 1 127 ? -11.618 0.607 -2.144 1.00 92.00 127 GLN A C 1
ATOM 1071 O O . GLN A 1 127 ? -11.918 0.129 -3.236 1.00 92.00 127 GLN A O 1
ATOM 1076 N N . GLU A 1 128 ? -10.438 1.193 -1.916 1.00 94.12 128 GLU A N 1
ATOM 1077 C CA . GLU A 1 128 ? -9.448 1.446 -2.958 1.00 94.12 128 GLU A CA 1
ATOM 1078 C C . GLU A 1 128 ? -8.016 1.074 -2.548 1.00 94.12 128 GLU A C 1
ATOM 1080 O O . GLU A 1 128 ? -7.536 1.453 -1.473 1.00 94.12 128 GLU A O 1
ATOM 1085 N N . LEU A 1 129 ? -7.310 0.403 -3.462 1.00 93.50 129 LEU A N 1
ATOM 1086 C CA . LEU A 1 129 ? -5.893 0.060 -3.370 1.00 93.50 129 LEU A CA 1
ATOM 1087 C C . LEU A 1 129 ? -5.177 0.449 -4.667 1.00 93.50 129 LEU A C 1
ATOM 1089 O O . LEU A 1 129 ? -5.419 -0.130 -5.726 1.00 93.50 129 LEU A O 1
ATOM 1093 N N . CYS A 1 130 ? -4.246 1.394 -4.568 1.00 93.81 130 CYS A N 1
ATOM 1094 C CA . CYS A 1 130 ? -3.400 1.828 -5.672 1.00 93.81 130 CYS A CA 1
ATOM 1095 C C . CYS A 1 130 ? -1.920 1.615 -5.325 1.00 93.81 130 CYS A C 1
ATOM 1097 O O . CYS A 1 130 ? -1.368 2.358 -4.516 1.00 93.81 130 CYS A O 1
ATOM 1099 N N . ILE A 1 131 ? -1.257 0.658 -5.974 1.00 91.56 131 ILE A N 1
ATOM 1100 C CA . ILE A 1 131 ? 0.186 0.413 -5.853 1.00 91.56 131 ILE A CA 1
ATOM 1101 C C . ILE A 1 131 ? 0.840 0.713 -7.203 1.00 91.56 131 ILE A C 1
ATOM 1103 O O . ILE A 1 131 ? 0.598 0.016 -8.189 1.00 91.56 131 ILE A O 1
ATOM 1107 N N . LYS A 1 132 ? 1.670 1.759 -7.251 1.00 89.19 132 LYS A N 1
ATOM 1108 C CA . LYS A 1 132 ? 2.412 2.168 -8.451 1.00 89.19 132 LYS A CA 1
ATOM 1109 C C . LYS A 1 132 ? 3.892 1.836 -8.322 1.00 89.19 132 LYS A C 1
ATOM 1111 O O . LYS A 1 132 ? 4.464 1.918 -7.236 1.00 89.19 132 LYS A O 1
ATOM 1116 N N . ASP A 1 133 ? 4.493 1.481 -9.454 1.00 86.12 133 ASP A N 1
ATOM 1117 C CA . ASP A 1 133 ? 5.942 1.317 -9.634 1.00 86.12 133 ASP A CA 1
ATOM 1118 C C . ASP A 1 133 ? 6.593 0.156 -8.839 1.00 86.12 133 ASP A C 1
ATOM 1120 O O . ASP A 1 133 ? 7.796 -0.083 -8.944 1.00 86.12 133 ASP A O 1
ATOM 1124 N N . PHE A 1 134 ? 5.777 -0.666 -8.169 1.00 85.94 134 PHE A N 1
ATOM 1125 C CA . PHE A 1 134 ? 6.115 -2.000 -7.654 1.00 85.94 134 PHE A CA 1
ATOM 1126 C C . PHE A 1 134 ? 5.452 -3.100 -8.495 1.00 85.94 134 PHE A C 1
ATOM 1128 O O . PHE A 1 134 ? 4.389 -2.874 -9.069 1.00 85.94 134 PHE A O 1
ATOM 1135 N N . LYS A 1 135 ? 6.044 -4.300 -8.524 1.00 87.31 135 LYS A N 1
ATOM 1136 C CA . LYS A 1 135 ? 5.401 -5.527 -9.020 1.00 87.31 135 LYS A CA 1
ATOM 1137 C C . LYS A 1 135 ? 4.734 -6.286 -7.878 1.00 87.31 135 LYS A C 1
ATOM 1139 O O . LYS A 1 135 ? 5.321 -6.456 -6.812 1.00 87.31 135 LYS A O 1
ATOM 1144 N N . ILE A 1 136 ? 3.556 -6.822 -8.150 1.00 88.06 136 ILE A N 1
ATOM 1145 C CA . ILE A 1 136 ? 2.886 -7.830 -7.333 1.00 88.06 136 ILE A CA 1
ATOM 1146 C C . ILE A 1 136 ? 3.018 -9.180 -8.047 1.00 88.06 136 ILE A C 1
ATOM 1148 O O . ILE A 1 136 ? 2.819 -9.262 -9.262 1.00 88.06 136 ILE A O 1
ATOM 1152 N N . THR A 1 137 ? 3.375 -10.231 -7.306 1.00 90.25 137 THR A N 1
ATOM 1153 C CA . THR A 1 137 ? 3.384 -11.624 -7.804 1.00 90.25 137 THR A CA 1
ATOM 1154 C C . THR A 1 137 ? 2.441 -12.538 -7.015 1.00 90.25 137 THR A C 1
ATOM 1156 O O . THR A 1 137 ? 2.429 -13.747 -7.232 1.00 90.25 137 THR A O 1
ATOM 1159 N N . VAL A 1 138 ? 1.689 -11.973 -6.070 1.00 89.88 138 VAL A N 1
ATOM 1160 C CA . VAL A 1 138 ? 0.561 -12.624 -5.391 1.00 89.88 138 VAL A CA 1
ATOM 1161 C C . VAL A 1 138 ? -0.572 -12.851 -6.410 1.00 89.88 138 VAL A C 1
ATOM 1163 O O . VAL A 1 138 ? -0.760 -11.983 -7.268 1.00 89.88 138 VAL A O 1
ATOM 1166 N N . PRO A 1 139 ? -1.330 -13.965 -6.327 1.00 89.62 139 PRO A N 1
ATOM 1167 C CA . PRO A 1 139 ? -2.492 -14.215 -7.183 1.00 89.62 139 PRO A CA 1
ATOM 1168 C C . PRO A 1 139 ? -3.494 -13.050 -7.195 1.00 89.62 139 PRO A C 1
ATOM 1170 O O . PRO A 1 139 ? -3.740 -12.404 -6.173 1.00 89.62 139 PRO A O 1
ATOM 1173 N N . LEU A 1 140 ? -4.078 -12.766 -8.360 1.00 88.31 140 LEU A N 1
ATOM 1174 C CA . LEU A 1 140 ? -4.951 -11.607 -8.548 1.00 88.31 140 LEU A CA 1
ATOM 1175 C C . LEU A 1 140 ? -6.238 -11.709 -7.711 1.00 88.31 140 LEU A C 1
ATOM 1177 O O . LEU A 1 140 ? -6.742 -10.701 -7.214 1.00 88.31 140 LEU A O 1
ATOM 1181 N N . GLU A 1 141 ? -6.732 -12.922 -7.477 1.00 88.94 141 GLU A N 1
ATOM 1182 C CA . GLU A 1 141 ? -7.910 -13.222 -6.660 1.00 88.94 141 GLU A CA 1
ATOM 1183 C C . GLU A 1 141 ? -7.816 -12.640 -5.245 1.00 88.94 141 GLU A C 1
ATOM 1185 O O . GLU A 1 141 ? -8.838 -12.256 -4.672 1.00 88.94 141 GLU A O 1
ATOM 1190 N N . THR A 1 142 ? -6.601 -12.492 -4.704 1.00 89.00 142 THR A N 1
ATOM 1191 C CA . THR A 1 142 ? -6.358 -11.839 -3.410 1.00 89.00 142 THR A CA 1
ATOM 1192 C C . THR A 1 142 ? -6.849 -10.388 -3.383 1.00 89.00 142 THR A C 1
ATOM 1194 O O . THR A 1 142 ? -7.221 -9.905 -2.318 1.00 89.00 142 THR A O 1
ATOM 1197 N N . PHE A 1 143 ? -6.918 -9.703 -4.528 1.00 88.88 143 PHE A N 1
ATOM 1198 C CA . PHE A 1 143 ? -7.262 -8.279 -4.620 1.00 88.88 143 PHE A CA 1
ATOM 1199 C C . PHE A 1 143 ? -8.596 -7.993 -5.327 1.00 88.88 143 PHE A C 1
ATOM 1201 O O . PHE A 1 143 ? -9.130 -6.899 -5.168 1.00 88.88 143 PHE A O 1
ATOM 1208 N N . LEU A 1 144 ? -9.168 -8.949 -6.074 1.00 88.00 144 LEU A N 1
ATOM 1209 C CA . LEU A 1 144 ? -10.387 -8.745 -6.886 1.00 88.00 144 LEU A CA 1
ATOM 1210 C C . LEU A 1 144 ? -11.654 -8.368 -6.094 1.00 88.00 144 LEU A C 1
ATOM 1212 O O . LEU A 1 144 ? -12.645 -7.960 -6.694 1.00 88.00 144 LEU A O 1
ATOM 1216 N N . HIS A 1 145 ? -11.642 -8.502 -4.767 1.00 86.69 145 HIS A N 1
ATOM 1217 C CA . HIS A 1 145 ? -12.738 -8.062 -3.901 1.00 86.69 145 HIS A CA 1
ATOM 1218 C C . HIS A 1 145 ? -12.690 -6.557 -3.563 1.00 86.69 145 HIS A C 1
ATOM 1220 O O . HIS A 1 145 ? -13.644 -6.031 -2.994 1.00 86.69 145 HIS A O 1
ATOM 1226 N N . ILE A 1 146 ? -11.598 -5.862 -3.906 1.00 89.81 146 ILE A N 1
ATOM 1227 C CA . ILE A 1 146 ? -11.416 -4.421 -3.692 1.00 89.81 146 ILE A CA 1
ATOM 1228 C C . ILE A 1 146 ? -12.025 -3.666 -4.882 1.00 89.81 146 ILE A C 1
ATOM 1230 O O . ILE A 1 146 ? -11.670 -3.920 -6.031 1.00 89.81 146 ILE A O 1
ATOM 1234 N N . GLN A 1 147 ? -12.922 -2.713 -4.611 1.00 87.00 147 GLN A N 1
ATOM 1235 C CA . GLN A 1 147 ? -13.704 -2.020 -5.644 1.00 87.00 147 GLN A CA 1
ATOM 1236 C C . GLN A 1 147 ? -12.841 -1.180 -6.602 1.00 87.00 147 GLN A C 1
ATOM 1238 O O . GLN A 1 147 ? -13.024 -1.245 -7.816 1.00 87.00 147 GLN A O 1
ATOM 1243 N N . GLY A 1 148 ? -11.914 -0.378 -6.071 1.00 90.00 148 GLY A N 1
ATOM 1244 C CA . GLY A 1 148 ? -10.978 0.427 -6.857 1.00 90.00 148 GLY A CA 1
ATOM 1245 C C . GLY A 1 148 ? -9.565 -0.134 -6.782 1.00 90.00 148 GLY A C 1
ATOM 1246 O O . GLY A 1 148 ? -8.778 0.273 -5.928 1.00 90.00 148 GLY A O 1
ATOM 1247 N N . LEU A 1 149 ? -9.235 -1.066 -7.674 1.00 92.00 149 LEU A N 1
ATOM 1248 C CA . LEU A 1 149 ? -7.919 -1.699 -7.730 1.00 92.00 149 LEU A CA 1
ATOM 1249 C C . LEU A 1 149 ? -7.039 -1.080 -8.827 1.00 92.00 149 LEU A C 1
ATOM 1251 O O . LEU A 1 149 ? -7.445 -0.940 -9.978 1.00 92.00 149 LEU A O 1
ATOM 1255 N N . THR A 1 150 ? -5.797 -0.733 -8.494 1.00 93.12 150 THR A N 1
ATOM 1256 C CA . THR A 1 150 ? -4.760 -0.335 -9.458 1.00 93.12 150 THR A CA 1
ATOM 1257 C C . THR A 1 150 ? -3.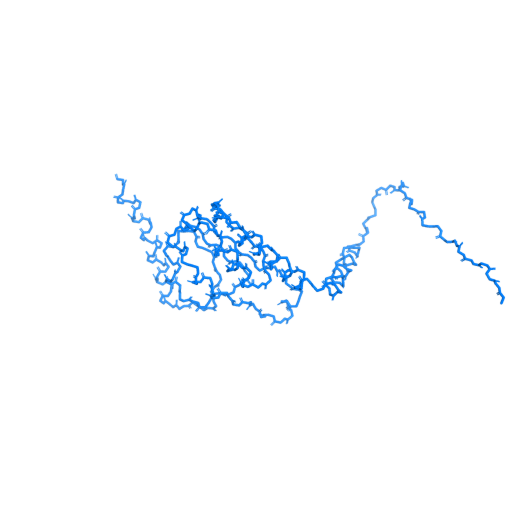417 -0.886 -8.995 1.00 93.12 150 THR A C 1
ATOM 1259 O O . THR A 1 150 ? -2.802 -0.342 -8.084 1.00 93.12 150 THR A O 1
ATOM 1262 N N . ILE A 1 151 ? -2.960 -1.975 -9.612 1.00 91.00 151 ILE A N 1
ATOM 1263 C CA . ILE A 1 151 ? -1.690 -2.646 -9.298 1.00 91.00 151 ILE A CA 1
ATOM 1264 C C . ILE A 1 151 ? -0.966 -3.045 -10.589 1.00 91.00 151 ILE A C 1
ATOM 1266 O O . ILE A 1 151 ? -1.599 -3.204 -11.632 1.00 91.00 151 ILE A O 1
ATOM 1270 N N . SER A 1 152 ? 0.354 -3.234 -10.524 1.00 88.00 152 SER A N 1
ATOM 1271 C CA . SER A 1 1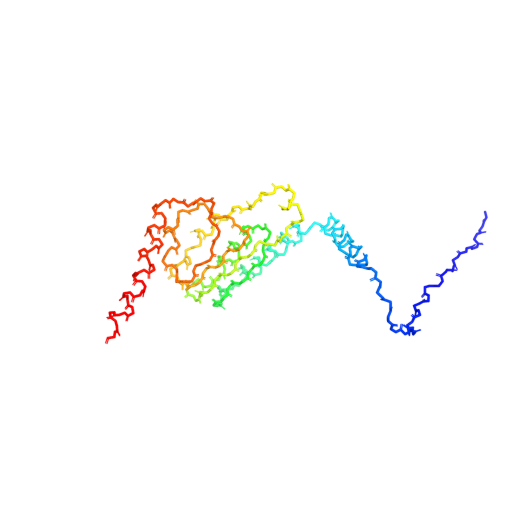52 ? 1.133 -3.841 -11.610 1.00 88.00 152 SER A CA 1
ATOM 1272 C C . SER A 1 152 ? 1.469 -5.290 -11.258 1.00 88.00 152 SER A C 1
ATOM 1274 O O . SER A 1 152 ? 2.084 -5.556 -10.226 1.00 88.00 152 SER A O 1
ATOM 1276 N N . ILE A 1 153 ? 1.051 -6.227 -12.108 1.00 84.12 153 ILE A N 1
ATOM 1277 C CA . ILE A 1 153 ? 1.237 -7.672 -11.918 1.00 84.12 153 ILE A CA 1
ATOM 1278 C C . ILE A 1 153 ? 2.322 -8.149 -12.885 1.00 84.12 153 ILE A C 1
ATOM 1280 O O . ILE A 1 153 ? 2.365 -7.706 -14.033 1.00 84.12 153 ILE A O 1
ATOM 1284 N N . SER A 1 154 ? 3.217 -9.035 -12.443 1.00 79.62 154 SER A N 1
ATOM 1285 C CA . SER A 1 154 ? 4.343 -9.487 -13.276 1.00 79.62 154 SER A CA 1
ATOM 1286 C C . SER A 1 154 ? 3.941 -10.361 -14.468 1.00 79.62 154 SER A C 1
ATOM 1288 O O . SER A 1 154 ? 4.632 -10.346 -15.485 1.00 79.62 154 SER A O 1
ATOM 1290 N N . THR A 1 155 ? 2.864 -11.134 -14.318 1.00 83.81 155 THR A N 1
ATOM 1291 C CA . THR A 1 155 ? 2.401 -12.151 -15.266 1.00 83.81 155 THR A CA 1
ATOM 1292 C C . THR A 1 155 ? 0.881 -12.234 -15.175 1.00 83.81 155 THR A C 1
ATOM 1294 O O . THR A 1 155 ? 0.344 -12.218 -14.073 1.00 83.81 155 THR A O 1
ATOM 1297 N N . ILE A 1 156 ? 0.197 -12.335 -16.313 1.00 86.50 156 ILE A N 1
ATOM 1298 C CA . ILE A 1 156 ? -1.259 -12.502 -16.393 1.00 86.50 156 ILE A CA 1
ATOM 1299 C C . ILE A 1 156 ? -1.532 -13.767 -17.209 1.00 86.50 156 ILE A C 1
ATOM 1301 O O . ILE A 1 156 ? -1.004 -13.922 -18.311 1.00 86.50 156 ILE A O 1
ATOM 1305 N N . THR A 1 157 ? -2.338 -14.675 -16.669 1.00 90.44 157 THR A N 1
ATOM 1306 C CA . THR A 1 157 ? -2.804 -15.886 -17.352 1.00 90.44 157 THR A CA 1
ATOM 1307 C C . THR A 1 157 ? -4.163 -15.657 -18.020 1.00 90.44 157 THR A C 1
ATOM 1309 O O . THR A 1 157 ? -4.869 -14.688 -17.743 1.00 90.44 157 THR A O 1
ATOM 1312 N N . ILE A 1 158 ? -4.586 -16.587 -18.881 1.00 92.38 158 ILE A N 1
ATOM 1313 C CA . ILE A 1 158 ? -5.948 -16.570 -19.446 1.00 92.38 158 ILE A CA 1
ATOM 1314 C C . ILE A 1 158 ? -7.006 -16.702 -18.330 1.00 92.38 158 ILE A C 1
ATOM 1316 O O . ILE A 1 158 ? -8.074 -16.103 -18.432 1.00 92.38 158 ILE A O 1
ATOM 1320 N N . GLY A 1 159 ? -6.698 -17.429 -17.246 1.00 90.94 159 GLY A N 1
ATOM 1321 C CA . GLY A 1 159 ? -7.568 -17.543 -16.073 1.00 90.94 159 GLY A CA 1
ATOM 1322 C C . GLY A 1 159 ? -7.813 -16.190 -15.403 1.00 90.94 159 GLY A C 1
ATOM 1323 O O . GLY A 1 159 ? -8.966 -15.822 -15.189 1.00 90.94 159 GLY A O 1
ATOM 1324 N N . ASP A 1 160 ? -6.751 -15.410 -15.183 1.00 89.62 160 ASP A N 1
ATOM 1325 C CA . ASP A 1 160 ? -6.835 -14.054 -14.620 1.00 89.62 160 ASP A CA 1
ATOM 1326 C C . ASP A 1 160 ? -7.721 -13.135 -15.476 1.00 89.62 160 ASP A C 1
ATOM 1328 O O . ASP A 1 160 ? -8.579 -12.428 -14.953 1.00 89.62 160 ASP A O 1
ATOM 1332 N N . VAL A 1 161 ? -7.575 -13.181 -16.807 1.00 88.62 161 VAL A N 1
ATOM 1333 C CA . VAL A 1 161 ? -8.401 -12.381 -17.734 1.00 88.62 161 VAL A CA 1
ATOM 1334 C C . VAL A 1 161 ? -9.883 -12.761 -17.640 1.00 88.62 161 VAL A C 1
ATOM 1336 O O . VAL A 1 161 ? -10.748 -11.881 -17.625 1.00 88.62 161 VAL A O 1
ATOM 1339 N N . LEU A 1 162 ? -10.196 -14.057 -17.539 1.00 89.31 162 LEU A N 1
ATOM 1340 C CA . LEU A 1 162 ? -11.571 -14.537 -17.363 1.00 89.31 162 LEU A CA 1
ATOM 1341 C C . LEU A 1 162 ? -12.153 -14.137 -15.997 1.00 89.31 162 LEU A C 1
ATOM 1343 O O . LEU A 1 162 ? -13.334 -13.791 -15.917 1.00 89.31 162 LEU A O 1
ATOM 1347 N N . LEU A 1 163 ? -11.335 -14.129 -14.941 1.00 87.38 163 LEU A N 1
ATOM 1348 C CA . LEU A 1 163 ? -11.722 -13.666 -13.606 1.00 87.38 163 LEU A CA 1
ATOM 1349 C C . LEU A 1 163 ? -12.020 -12.161 -13.590 1.00 87.38 163 LEU A C 1
ATOM 1351 O O . LEU A 1 163 ? -13.093 -11.771 -13.130 1.00 87.38 163 LEU A O 1
ATOM 1355 N N . ILE A 1 164 ? -11.137 -11.329 -14.160 1.00 86.31 164 ILE A N 1
ATOM 1356 C CA . ILE A 1 164 ? -11.354 -9.878 -14.314 1.00 86.31 164 ILE A CA 1
ATOM 1357 C C . ILE A 1 164 ? -12.672 -9.618 -15.051 1.00 86.31 164 ILE A C 1
ATOM 1359 O O . ILE A 1 164 ? -13.510 -8.850 -14.572 1.00 86.31 164 ILE A O 1
ATOM 1363 N N . LYS A 1 165 ? -12.889 -10.298 -16.188 1.00 86.94 165 LYS A N 1
ATOM 1364 C CA . LYS A 1 165 ? -14.125 -10.175 -16.968 1.00 86.94 165 LYS A CA 1
ATOM 1365 C C . LYS A 1 165 ? -15.354 -10.497 -16.112 1.00 86.94 165 LYS A C 1
ATOM 1367 O O . LYS A 1 165 ? -16.256 -9.666 -16.016 1.00 86.94 165 LYS A O 1
ATOM 1372 N N . LYS A 1 166 ? -15.363 -11.643 -15.425 1.00 85.38 166 LYS A N 1
ATOM 1373 C CA . LYS A 1 166 ? -16.486 -12.061 -14.572 1.00 85.38 166 LYS A CA 1
ATOM 1374 C C . LYS A 1 166 ? -16.780 -11.053 -13.452 1.00 85.38 166 LYS A C 1
ATOM 1376 O O . LYS A 1 166 ? -17.941 -10.746 -13.204 1.00 85.38 166 LYS A O 1
ATOM 1381 N N . VAL A 1 167 ? -15.755 -10.496 -12.802 1.00 82.38 167 VAL A N 1
ATOM 1382 C CA . VAL A 1 167 ? -15.924 -9.466 -11.755 1.00 82.38 167 VAL A CA 1
ATOM 1383 C C . VAL A 1 167 ? -16.509 -8.166 -12.332 1.00 82.38 167 VAL A C 1
ATOM 1385 O O . VAL A 1 167 ? -17.395 -7.563 -11.719 1.00 82.38 167 VAL A O 1
ATOM 1388 N N . SER A 1 168 ? -16.095 -7.766 -13.539 1.00 73.88 168 SER A N 1
ATOM 1389 C CA . SER A 1 168 ? -16.664 -6.595 -14.227 1.00 73.88 168 SER A CA 1
ATOM 1390 C C . SER A 1 168 ? -18.134 -6.785 -14.640 1.00 73.88 168 SER A C 1
ATOM 1392 O O . SER A 1 168 ? -18.925 -5.848 -14.571 1.00 73.88 168 SER A O 1
ATOM 1394 N N . GLU A 1 169 ? -18.542 -8.011 -14.978 1.00 69.00 169 GLU A N 1
ATOM 1395 C CA . GLU A 1 169 ? -19.940 -8.347 -15.280 1.00 69.00 169 GLU A CA 1
ATOM 1396 C C . GLU A 1 169 ? -20.793 -8.396 -13.993 1.00 69.00 169 GLU A C 1
ATOM 1398 O O . GLU A 1 169 ? -21.887 -7.831 -13.944 1.00 69.00 169 GLU A O 1
ATOM 1403 N N . CYS A 1 170 ? -20.275 -8.989 -12.909 1.00 59.78 170 CYS A N 1
ATOM 1404 C CA . CYS A 1 170 ? -20.971 -9.081 -11.619 1.00 59.78 170 CYS A CA 1
ATOM 1405 C C . CYS A 1 170 ? -21.197 -7.724 -10.932 1.00 59.78 170 CYS A C 1
ATOM 1407 O O . CYS A 1 170 ? -22.235 -7.530 -10.295 1.00 59.78 170 CYS A O 1
ATOM 1409 N N . THR A 1 171 ? -20.268 -6.772 -11.059 1.00 56.16 171 THR A N 1
ATOM 1410 C CA . THR A 1 171 ? -20.451 -5.417 -10.502 1.00 56.16 171 THR A CA 1
ATOM 1411 C C . THR A 1 171 ? -21.582 -4.662 -11.207 1.00 56.16 171 THR A C 1
ATOM 1413 O O . THR A 1 171 ? -22.354 -3.974 -10.541 1.00 56.16 171 THR A O 1
ATOM 1416 N N . CYS A 1 172 ? -21.773 -4.870 -12.515 1.00 42.97 172 CYS A N 1
ATOM 1417 C CA . CYS A 1 172 ? -22.933 -4.350 -13.244 1.00 42.97 172 CYS A CA 1
ATOM 1418 C C . CYS A 1 172 ? -24.240 -5.072 -12.850 1.00 42.97 172 CYS A C 1
ATOM 1420 O O . CYS A 1 172 ? -25.243 -4.421 -12.557 1.00 42.97 172 CYS A O 1
ATOM 1422 N N . ALA A 1 173 ? -24.218 -6.406 -12.746 1.00 34.22 173 ALA A N 1
ATOM 1423 C CA . ALA A 1 173 ? -25.380 -7.202 -12.336 1.00 34.22 173 ALA A CA 1
ATOM 1424 C C . ALA A 1 173 ? -25.887 -6.854 -10.923 1.00 34.22 173 ALA A C 1
ATOM 1426 O O . ALA A 1 173 ? -27.093 -6.817 -10.698 1.00 34.22 173 ALA A O 1
ATOM 1427 N N . THR A 1 174 ? -24.982 -6.539 -9.990 1.00 37.31 174 THR A N 1
ATOM 1428 C CA . THR A 1 174 ? -25.353 -6.154 -8.617 1.00 37.31 174 THR A CA 1
ATOM 1429 C C . THR A 1 174 ? -26.163 -4.852 -8.599 1.00 37.31 174 THR A C 1
ATOM 1431 O O . THR A 1 174 ? -27.147 -4.755 -7.871 1.00 37.31 174 THR A O 1
ATOM 1434 N N . ILE A 1 175 ? -25.814 -3.874 -9.445 1.00 36.16 175 ILE A N 1
ATOM 1435 C CA . ILE A 1 175 ? -26.564 -2.611 -9.581 1.00 36.16 175 ILE A CA 1
ATOM 1436 C C . ILE A 1 175 ? -27.969 -2.865 -10.153 1.00 36.16 175 ILE A C 1
ATOM 1438 O O . ILE A 1 175 ? -28.930 -2.248 -9.703 1.00 36.16 175 ILE A O 1
ATOM 1442 N N . LEU A 1 176 ? -28.107 -3.809 -11.090 1.00 32.22 176 LEU A N 1
ATOM 1443 C CA . LEU A 1 176 ? -29.398 -4.185 -11.682 1.00 32.22 176 LEU A CA 1
ATOM 1444 C C . LEU A 1 176 ? -30.304 -5.005 -10.746 1.00 32.22 176 LEU A C 1
ATOM 1446 O O . LEU A 1 176 ? -31.500 -5.071 -10.992 1.00 32.22 176 LEU A O 1
ATOM 1450 N N . SER A 1 177 ? -29.768 -5.617 -9.684 1.00 36.22 177 SER A N 1
ATOM 1451 C CA . SER A 1 177 ? -30.562 -6.347 -8.678 1.00 36.22 177 SER A CA 1
ATOM 1452 C C . SER A 1 177 ? -31.068 -5.490 -7.505 1.00 36.22 177 SER A C 1
ATOM 1454 O O . SER A 1 177 ? -31.734 -6.018 -6.617 1.00 36.22 177 SER A O 1
ATOM 1456 N N . PHE A 1 178 ? -30.745 -4.192 -7.483 1.00 37.72 178 PHE A N 1
ATOM 1457 C CA . PHE A 1 178 ? -31.177 -3.229 -6.457 1.00 37.72 178 PHE A CA 1
ATOM 1458 C C . PHE A 1 178 ? -32.002 -2.055 -7.031 1.00 37.72 178 PHE A C 1
ATOM 1460 O O . PHE A 1 178 ? -32.153 -1.028 -6.365 1.00 37.72 178 PHE A O 1
ATOM 1467 N N . LEU A 1 179 ? -32.539 -2.215 -8.248 1.00 36.50 179 LEU A N 1
ATOM 1468 C CA . LEU A 1 179 ? -33.486 -1.314 -8.920 1.00 36.50 179 LEU A CA 1
ATOM 1469 C C . LEU A 1 179 ? -34.783 -2.065 -9.254 1.00 36.50 179 LEU A C 1
ATOM 1471 O O . LEU A 1 179 ? -35.846 -1.415 -9.163 1.00 36.50 179 LEU A O 1
#

Organism: Caenorhabditis remanei (NCBI:txid31234)

Secondary structure (DSSP, 8-state):
-----------------S-----THHHHHHHHHHHHHHHHTTHHHHHHHHHHHHHHHHHTSSS-B--SEEEEEESSTHHHHHHHTTB-TTT--EEEEEEPPPTTHHHH--PPB--GGGGSTTTTT-SEEEEESSBB-S-GGGTTTSSEEE--BS---HHHHHHHHHHHHHHHHHHHT--